Protein AF-A0A7W1E3N3-F1 (afdb_monomer)

Radius of gyration: 14.92 Å; Cα contacts (8 Å, |Δi|>4)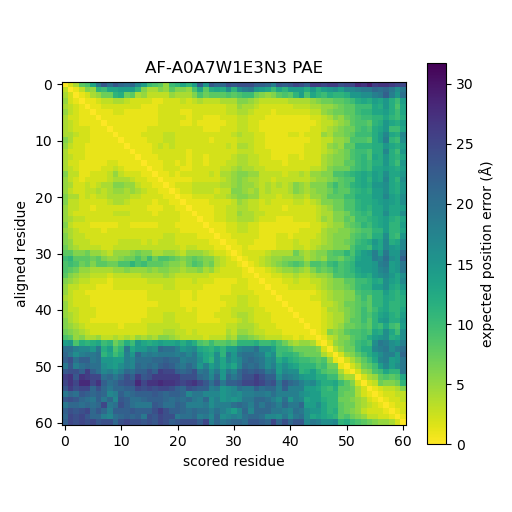: 76; chains: 1; bounding box: 32×39×27 Å

Sequence (61 aa):
MGAVERACSRCGTTADGPDDGMPHGWSFAVEDHGRLTYQCPDCVRANIRAIEGKLPEEWWE

Nearest PDB structures (foldseek):
  5juu-assembly1_BA  TM=6.632E-01  e=8.705E-01  Saccharomyces cerevisiae
  2hbp-assembly1_A  TM=3.386E-01  e=3.414E+00  Saccharomyces cerevisiae
  8jke-assembly1_G  TM=2.986E-01  e=5.747E+00  Streptomyces coelicolor A3(2)

Mean predicted aligned error: 7.64 Å

Solvent-accessible surface area (backbone atoms only — not comparable to full-atom values): 3898 Å² total; per-residue (Å²): 134,53,76,36,81,45,53,18,75,85,79,58,58,70,44,65,12,45,68,93,60,63,33,90,75,47,49,73,48,71,44,87,95,69,47,78,40,37,35,43,54,66,62,48,59,72,47,56,71,74,74,66,76,72,77,60,73,85,80,78,116

Secondary structure (DSSP, 8-state):
--EEEEEBTTT--EEEEETTS--TT-EEEEEGGGEEEEE-HHHHHHHGGGG-----GGG--

pLDDT: mean 85.64, std 13.37, range [54.0, 97.62]

Foldseek 3Di:
DDWDWAAAPPPRDIDTDDPPDDDPQKDWDQDPPRDIGIHHNVRCVVCVVVPPPDDDPVVVD

Structure (mmCIF, N/CA/C/O backbone):
data_AF-A0A7W1E3N3-F1
#
_entry.id   AF-A0A7W1E3N3-F1
#
loop_
_atom_site.group_PDB
_atom_site.id
_atom_site.type_symbol
_atom_site.label_atom_id
_atom_site.label_alt_id
_atom_site.label_comp_id
_atom_site.label_asym_id
_atom_site.label_entity_id
_atom_site.label_seq_id
_atom_site.pdbx_PDB_ins_code
_atom_site.Cartn_x
_atom_site.Cartn_y
_atom_site.Cartn_z
_atom_site.occupancy
_atom_site.B_iso_or_equiv
_atom_site.auth_seq_id
_atom_site.auth_comp_id
_atom_site.auth_asym_id
_atom_site.auth_atom_id
_atom_site.pdbx_PDB_model_num
ATOM 1 N N . MET A 1 1 ? 11.900 -6.512 -18.459 1.00 59.97 1 MET A N 1
ATOM 2 C CA . MET A 1 1 ? 10.603 -6.294 -17.796 1.00 59.97 1 MET A CA 1
ATOM 3 C C . MET A 1 1 ? 10.115 -7.663 -17.375 1.00 59.97 1 MET A C 1
ATOM 5 O O . MET A 1 1 ? 9.474 -8.346 -18.167 1.00 59.97 1 MET A O 1
ATOM 9 N N . GLY A 1 2 ? 10.583 -8.134 -16.226 1.00 79.56 2 GLY A N 1
ATOM 10 C CA . GLY A 1 2 ? 10.078 -9.354 -15.622 1.00 79.56 2 GLY A CA 1
ATOM 11 C C . GLY A 1 2 ? 8.688 -9.119 -15.043 1.00 79.56 2 GLY A C 1
ATOM 12 O O . GLY A 1 2 ? 8.234 -7.978 -14.893 1.00 79.56 2 GLY A O 1
ATOM 13 N N . ALA A 1 3 ? 8.004 -10.229 -14.799 1.00 86.88 3 ALA A N 1
ATOM 14 C CA . ALA A 1 3 ? 6.778 -10.248 -14.036 1.00 86.88 3 ALA A CA 1
ATOM 15 C C . ALA A 1 3 ? 7.106 -10.708 -12.613 1.00 86.88 3 ALA A C 1
ATOM 17 O O . ALA A 1 3 ? 7.848 -11.674 -12.422 1.00 86.88 3 ALA A O 1
ATOM 18 N N . VAL A 1 4 ? 6.542 -10.020 -11.629 1.00 93.75 4 VAL A N 1
ATOM 19 C CA . VAL A 1 4 ? 6.634 -10.346 -10.207 1.00 93.75 4 VAL A CA 1
ATOM 20 C C . VAL A 1 4 ? 5.241 -10.579 -9.659 1.00 93.75 4 VAL A C 1
ATOM 22 O O . VAL A 1 4 ? 4.339 -9.759 -9.840 1.00 93.75 4 VAL A O 1
ATOM 25 N N . GLU A 1 5 ? 5.086 -11.680 -8.934 1.00 96.12 5 GLU A N 1
ATOM 26 C 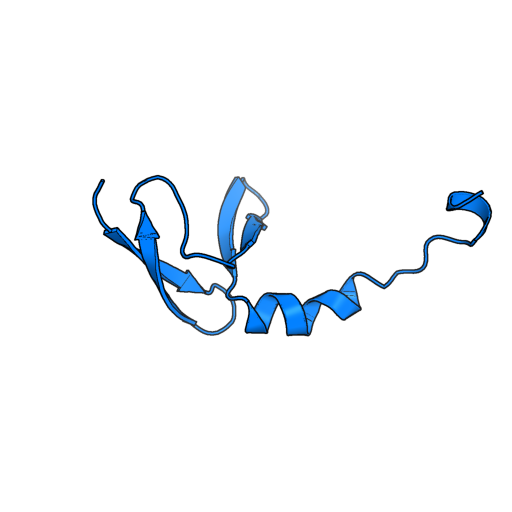CA . GLU A 1 5 ? 3.863 -11.949 -8.197 1.00 96.12 5 GLU A CA 1
ATOM 27 C C . GLU A 1 5 ? 3.747 -10.959 -7.027 1.00 96.12 5 GLU A C 1
ATOM 29 O O . GLU A 1 5 ? 4.686 -10.747 -6.248 1.00 96.12 5 GLU A O 1
ATOM 34 N N . ARG A 1 6 ? 2.579 -10.329 -6.898 1.00 96.44 6 ARG A N 1
ATOM 35 C CA . ARG A 1 6 ? 2.210 -9.483 -5.759 1.00 96.44 6 ARG A CA 1
ATOM 36 C C . ARG A 1 6 ? 1.011 -10.095 -5.053 1.00 96.44 6 ARG A C 1
ATOM 38 O O . ARG A 1 6 ? 0.101 -10.588 -5.709 1.00 96.44 6 ARG A O 1
ATOM 45 N N . ALA A 1 7 ? 0.980 -10.002 -3.726 1.00 97.19 7 ALA A N 1
ATOM 46 C CA . ALA A 1 7 ? -0.135 -10.462 -2.905 1.00 97.19 7 ALA A CA 1
ATOM 47 C C . ALA A 1 7 ? -0.897 -9.278 -2.301 1.00 97.19 7 ALA A C 1
ATOM 49 O O . ALA A 1 7 ? -0.297 -8.304 -1.836 1.00 97.19 7 ALA A O 1
ATOM 50 N N . CYS A 1 8 ? -2.224 -9.368 -2.276 1.00 96.00 8 CYS A N 1
ATOM 51 C CA . CYS A 1 8 ? -3.062 -8.394 -1.599 1.00 96.00 8 CYS A CA 1
ATOM 52 C C . CYS A 1 8 ? -2.867 -8.503 -0.084 1.00 96.00 8 CYS A C 1
ATOM 54 O O . CYS A 1 8 ? -3.100 -9.561 0.501 1.00 96.00 8 CYS A O 1
ATOM 56 N N . SER A 1 9 ? -2.534 -7.392 0.571 1.00 95.06 9 SER A N 1
ATOM 57 C CA . SER A 1 9 ? -2.327 -7.328 2.024 1.00 95.06 9 SER A CA 1
ATOM 58 C C . SER A 1 9 ? -3.584 -7.619 2.850 1.00 95.06 9 SER A C 1
ATOM 60 O O . SER A 1 9 ? -3.478 -7.859 4.051 1.00 95.06 9 SER A O 1
ATOM 62 N N . ARG A 1 10 ? -4.773 -7.601 2.230 1.00 93.19 10 ARG A N 1
ATOM 63 C CA . ARG A 1 10 ? -6.056 -7.795 2.912 1.00 93.19 10 ARG A CA 1
ATOM 64 C C . ARG A 1 10 ? -6.612 -9.211 2.793 1.00 93.19 10 ARG A C 1
ATOM 66 O O . ARG A 1 10 ? -7.056 -9.761 3.794 1.00 93.19 10 ARG A O 1
ATOM 73 N N . CYS A 1 11 ? -6.635 -9.773 1.586 1.00 95.75 11 CYS A N 1
ATOM 74 C CA . CYS A 1 11 ? -7.257 -11.074 1.312 1.00 95.75 11 CYS A CA 1
ATOM 75 C C . CYS A 1 11 ? -6.280 -12.135 0.790 1.00 95.75 11 CYS A C 1
ATOM 77 O O . CYS A 1 11 ? -6.673 -13.286 0.634 1.00 95.75 11 CYS A O 1
ATOM 79 N N . GLY A 1 12 ? -5.029 -11.767 0.500 1.00 96.94 12 GLY A N 1
ATOM 80 C CA . GLY A 1 12 ? -4.022 -12.691 -0.016 1.00 96.94 12 GLY A CA 1
ATOM 81 C C . GLY A 1 12 ? -4.148 -13.042 -1.500 1.00 96.94 12 GLY A C 1
ATOM 82 O O . GLY A 1 12 ? -3.310 -13.794 -1.982 1.00 96.94 12 GLY A O 1
ATOM 83 N N . THR A 1 13 ? -5.132 -12.505 -2.240 1.00 97.50 13 THR A N 1
ATOM 84 C CA . THR A 1 13 ? -5.202 -12.659 -3.708 1.00 97.50 13 THR A CA 1
ATOM 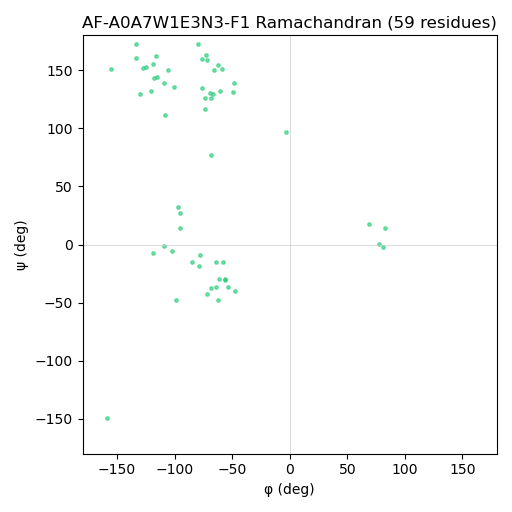85 C C . THR A 1 13 ? -3.851 -12.322 -4.323 1.00 97.50 13 THR A C 1
ATOM 87 O O . THR A 1 13 ? -3.309 -11.269 -3.995 1.00 97.50 13 THR A O 1
ATOM 90 N N . THR A 1 14 ? -3.329 -13.175 -5.204 1.00 97.62 14 THR A N 1
ATOM 91 C CA . THR A 1 14 ? -2.088 -12.913 -5.936 1.00 97.62 14 THR A CA 1
ATOM 92 C C . THR A 1 14 ? -2.359 -12.552 -7.392 1.00 97.62 14 THR A C 1
ATOM 94 O O . THR A 1 14 ? -3.375 -12.951 -7.965 1.00 97.62 14 THR A O 1
ATOM 97 N N . ALA A 1 15 ? -1.484 -11.739 -7.979 1.00 97.19 15 ALA A N 1
ATOM 98 C CA . ALA A 1 15 ? -1.460 -11.477 -9.413 1.00 97.19 15 ALA A CA 1
ATOM 99 C C . ALA A 1 15 ? -0.061 -11.035 -9.854 1.00 97.19 15 ALA A C 1
ATOM 101 O O . ALA A 1 15 ? 0.673 -10.405 -9.086 1.00 97.19 15 ALA A O 1
ATOM 102 N N . ASP A 1 16 ? 0.272 -11.327 -11.107 1.00 96.50 16 ASP A N 1
ATOM 103 C CA . ASP A 1 16 ? 1.510 -10.878 -11.733 1.00 96.50 16 ASP A CA 1
ATOM 104 C C . ASP A 1 16 ? 1.427 -9.395 -12.116 1.00 96.50 16 ASP A C 1
ATOM 106 O O . ASP A 1 16 ? 0.437 -8.919 -12.682 1.00 96.50 16 ASP A O 1
ATOM 110 N N . GLY A 1 17 ? 2.488 -8.656 -11.811 1.00 92.88 17 GLY A N 1
ATOM 111 C CA . GLY A 1 17 ? 2.696 -7.273 -12.229 1.00 92.88 17 GLY A CA 1
ATOM 112 C C . GLY A 1 17 ? 4.109 -7.072 -12.775 1.00 92.88 17 GLY A C 1
ATOM 113 O O . GLY A 1 17 ? 4.931 -7.979 -12.682 1.00 92.88 17 GLY A O 1
ATOM 114 N N . PRO A 1 18 ? 4.422 -5.906 -13.350 1.00 94.19 18 PRO A N 1
ATOM 115 C CA . PRO A 1 18 ? 5.781 -5.603 -13.786 1.00 94.19 18 PRO A CA 1
ATOM 116 C C . PRO A 1 18 ? 6.738 -5.509 -12.585 1.00 94.19 18 PRO A C 1
ATOM 118 O O . PRO A 1 18 ? 6.321 -5.117 -11.492 1.00 94.19 18 PRO A O 1
ATOM 121 N N . ASP A 1 19 ? 8.019 -5.843 -12.789 1.00 90.62 19 ASP A N 1
ATOM 122 C CA . ASP A 1 19 ? 9.073 -5.782 -11.754 1.00 90.62 19 ASP A CA 1
ATOM 123 C C . ASP A 1 19 ? 9.075 -4.459 -10.965 1.00 90.62 19 ASP A C 1
ATOM 125 O O . ASP A 1 19 ? 9.251 -4.450 -9.743 1.00 90.62 19 ASP A O 1
ATOM 129 N N . ASP A 1 20 ? 8.857 -3.347 -11.671 1.00 90.38 20 ASP A N 1
ATOM 130 C CA . ASP A 1 20 ? 8.870 -1.969 -11.176 1.00 90.38 20 ASP A CA 1
ATOM 131 C C . ASP A 1 20 ? 7.477 -1.432 -10.809 1.00 90.38 20 ASP A C 1
ATOM 133 O O . ASP A 1 20 ? 7.306 -0.231 -10.592 1.00 90.38 20 ASP A O 1
ATOM 137 N N . GLY A 1 21 ? 6.474 -2.304 -10.693 1.00 90.62 21 GLY A N 1
ATOM 138 C CA . GLY A 1 21 ? 5.116 -1.876 -10.390 1.00 90.62 21 GLY A CA 1
ATOM 139 C C . GLY A 1 21 ? 4.217 -2.952 -9.795 1.00 90.62 21 GLY A C 1
ATOM 140 O O . GLY A 1 21 ? 4.635 -3.823 -9.021 1.00 90.62 21 GLY A O 1
ATOM 141 N N . MET A 1 22 ? 2.930 -2.817 -10.113 1.00 94.06 22 MET A N 1
ATOM 142 C CA . MET A 1 22 ? 1.844 -3.627 -9.570 1.00 94.06 22 MET A CA 1
ATOM 143 C C . MET A 1 22 ? 0.899 -4.111 -10.676 1.00 94.06 22 MET A C 1
ATOM 145 O O . MET A 1 22 ? 0.880 -3.521 -11.761 1.00 94.06 22 MET A O 1
ATOM 149 N N . PRO A 1 23 ? 0.101 -5.160 -10.416 1.00 95.88 23 PRO A N 1
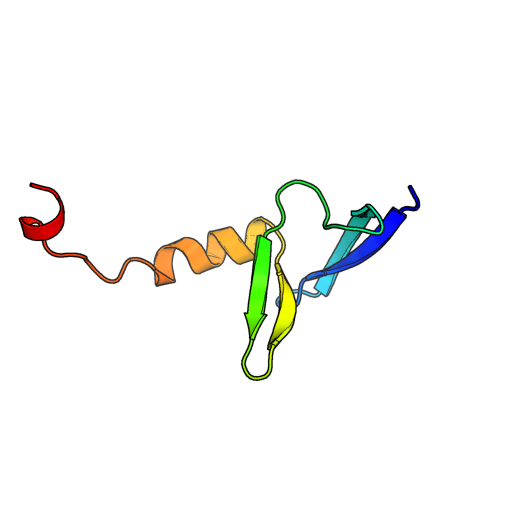ATOM 150 C CA . PRO A 1 23 ? -0.881 -5.650 -11.373 1.00 95.88 23 PRO A CA 1
ATOM 151 C C . PRO A 1 23 ? -1.905 -4.571 -11.755 1.00 95.88 23 PRO A C 1
ATOM 153 O O . PRO A 1 23 ? -2.235 -3.680 -10.968 1.00 95.88 23 PRO A O 1
ATOM 156 N N . HIS A 1 24 ? -2.442 -4.659 -12.971 1.00 94.31 24 HIS A N 1
ATOM 157 C CA . HIS A 1 24 ? -3.369 -3.654 -13.488 1.00 94.31 24 HIS A CA 1
ATOM 158 C C . HIS A 1 24 ? -4.636 -3.530 -12.620 1.00 94.31 24 HIS A C 1
ATOM 160 O O . HIS A 1 24 ? -5.283 -4.523 -12.284 1.00 94.31 24 HIS A O 1
ATOM 166 N N . GLY A 1 25 ? -5.005 -2.293 -12.274 1.00 93.31 25 GLY A N 1
ATOM 167 C CA . GLY A 1 25 ? -6.187 -1.976 -11.465 1.00 93.31 25 GLY A CA 1
ATOM 168 C C . GLY A 1 25 ? -6.012 -2.146 -9.952 1.00 93.31 25 GLY A C 1
ATOM 169 O O . GLY A 1 25 ? -6.949 -1.861 -9.208 1.00 93.31 25 GLY A O 1
ATOM 170 N N . TRP A 1 26 ? -4.845 -2.593 -9.487 1.00 96.25 26 TRP A N 1
ATOM 171 C CA . TRP A 1 26 ? -4.528 -2.623 -8.061 1.00 96.25 26 TRP A CA 1
ATOM 172 C C . TRP A 1 26 ? -4.191 -1.221 -7.550 1.00 96.25 26 TRP A C 1
ATOM 174 O O . TRP A 1 26 ? -3.845 -0.320 -8.313 1.00 96.25 26 TRP A O 1
ATOM 184 N N . SER A 1 27 ? -4.301 -1.034 -6.239 1.00 94.06 27 SER A N 1
ATOM 185 C CA . SER A 1 27 ? -3.804 0.160 -5.550 1.00 94.06 27 SER A CA 1
ATOM 186 C C . SER A 1 27 ? -2.703 -0.230 -4.575 1.00 94.06 27 SER A C 1
ATOM 188 O O . SER A 1 27 ? -2.580 -1.396 -4.191 1.00 94.06 27 SER A O 1
ATOM 190 N N . PHE A 1 28 ? -1.913 0.748 -4.151 1.00 93.31 28 PHE A N 1
ATOM 191 C CA . PHE A 1 28 ? -0.936 0.570 -3.088 1.00 93.31 28 PHE A CA 1
ATOM 192 C C . PHE A 1 28 ? -1.245 1.497 -1.920 1.00 93.31 28 PHE A C 1
ATOM 194 O O . PHE A 1 28 ? -1.866 2.545 -2.093 1.00 93.31 28 PHE A O 1
ATOM 201 N N . ALA A 1 29 ? -0.785 1.110 -0.739 1.00 89.50 29 ALA A N 1
ATOM 202 C CA . ALA A 1 29 ? -0.745 1.973 0.426 1.00 89.50 29 ALA A CA 1
ATOM 203 C C . ALA A 1 29 ? 0.665 1.979 1.009 1.00 89.50 29 ALA A C 1
ATOM 205 O O . ALA A 1 29 ? 1.424 1.019 0.866 1.00 89.50 29 ALA A O 1
ATOM 206 N N . VAL A 1 30 ? 1.008 3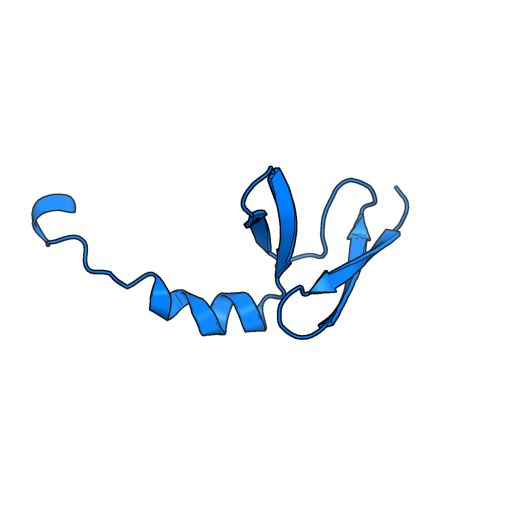.081 1.661 1.00 92.56 30 VAL A N 1
ATOM 207 C CA . VAL A 1 30 ? 2.225 3.198 2.455 1.00 92.56 30 VAL A CA 1
ATOM 208 C C . VAL A 1 30 ? 1.783 3.227 3.908 1.00 92.56 30 VAL A C 1
ATOM 210 O O . VAL A 1 30 ? 1.117 4.165 4.335 1.00 92.56 30 VAL A O 1
ATOM 213 N N . GLU A 1 31 ? 2.101 2.166 4.636 1.00 87.88 31 GLU A N 1
ATOM 214 C CA . GLU A 1 31 ? 1.799 2.047 6.061 1.00 87.88 31 GLU A CA 1
ATOM 215 C C . GLU A 1 31 ? 2.828 2.824 6.894 1.00 87.88 31 GLU A C 1
ATOM 217 O O . GLU A 1 31 ? 3.877 3.249 6.390 1.00 87.88 31 GLU A O 1
ATOM 222 N N . ASP A 1 32 ? 2.572 2.929 8.199 1.00 86.88 32 ASP A N 1
ATOM 223 C CA . ASP A 1 32 ? 3.527 3.484 9.157 1.00 86.88 32 ASP A CA 1
ATOM 224 C C . ASP A 1 32 ? 4.921 2.865 8.978 1.00 86.88 32 ASP A C 1
ATOM 226 O O . ASP A 1 32 ? 5.076 1.653 8.787 1.00 86.88 32 ASP A O 1
ATOM 230 N N . HIS A 1 33 ? 5.948 3.713 9.066 1.00 89.69 33 HIS A N 1
ATOM 231 C CA . HIS A 1 33 ? 7.352 3.378 8.787 1.00 89.69 33 HIS A CA 1
ATOM 232 C C . HIS A 1 33 ? 7.676 3.087 7.310 1.00 89.69 33 HIS A C 1
ATOM 234 O O . HIS A 1 33 ? 8.731 2.529 7.011 1.00 89.69 33 HIS A O 1
ATOM 240 N N . GLY A 1 34 ? 6.810 3.489 6.374 1.00 90.38 34 GLY A N 1
ATOM 241 C CA . GLY A 1 34 ? 7.118 3.483 4.940 1.00 90.38 34 GLY A CA 1
ATOM 242 C C . GLY A 1 34 ? 6.924 2.131 4.252 1.00 90.38 34 GLY A C 1
ATOM 243 O O . GLY A 1 34 ? 7.401 1.935 3.134 1.00 90.38 34 GLY A O 1
ATOM 244 N N . ARG A 1 35 ? 6.243 1.176 4.897 1.00 91.94 35 ARG A N 1
ATOM 245 C CA . ARG A 1 35 ? 6.026 -0.152 4.312 1.00 91.94 35 ARG A CA 1
ATOM 246 C C . ARG A 1 35 ? 4.991 -0.074 3.190 1.00 91.94 35 ARG A C 1
ATOM 248 O O . ARG A 1 35 ? 3.820 0.189 3.447 1.00 91.94 35 ARG A O 1
ATOM 255 N N . LEU A 1 36 ? 5.419 -0.383 1.968 1.00 92.62 36 LEU A N 1
ATOM 256 C CA . LEU A 1 36 ? 4.543 -0.492 0.804 1.00 92.62 36 LEU A CA 1
ATOM 257 C C . LEU A 1 36 ? 3.702 -1.777 0.870 1.00 92.62 36 LEU A C 1
ATOM 259 O O . LEU A 1 36 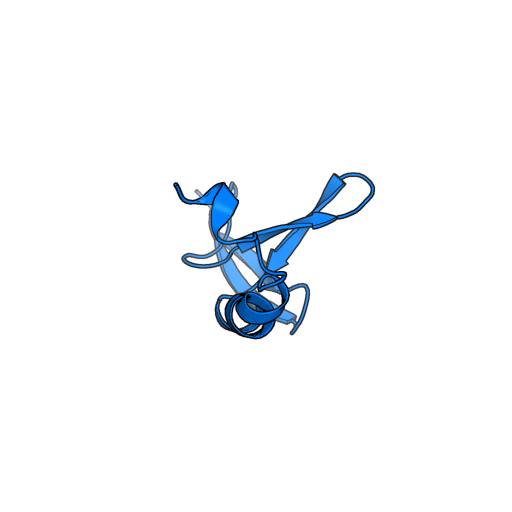? 4.244 -2.876 1.001 1.00 92.62 36 LEU A O 1
ATOM 263 N N . THR A 1 37 ? 2.383 -1.647 0.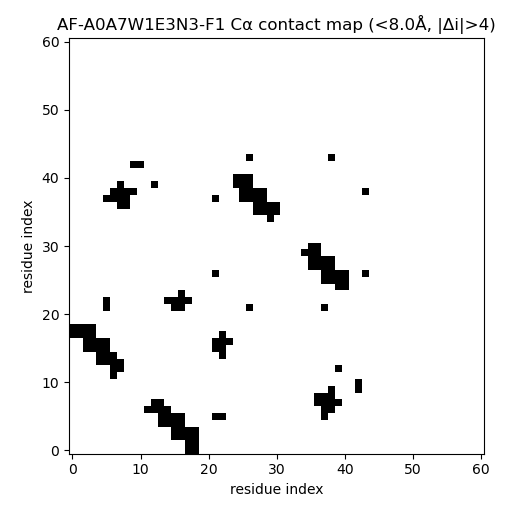759 1.00 94.06 37 THR A N 1
ATOM 264 C CA . THR A 1 37 ? 1.430 -2.760 0.665 1.00 94.06 37 THR A CA 1
ATOM 265 C C . THR A 1 37 ? 0.572 -2.620 -0.590 1.00 94.06 37 THR A C 1
ATOM 267 O O . THR A 1 37 ? 0.351 -1.515 -1.080 1.00 94.06 37 THR A O 1
ATOM 270 N N . TYR A 1 38 ? 0.084 -3.741 -1.122 1.00 95.12 38 TYR A N 1
ATOM 271 C CA . TYR A 1 38 ? -0.738 -3.774 -2.334 1.00 95.12 38 TYR A CA 1
ATOM 272 C C . TYR A 1 38 ? -2.149 -4.269 -2.025 1.00 95.12 38 TYR A C 1
ATOM 274 O O . TYR A 1 38 ? -2.341 -5.157 -1.193 1.00 95.12 38 TYR A O 1
ATOM 282 N N . GLN A 1 39 ? -3.147 -3.713 -2.705 1.00 94.88 39 GLN A N 1
ATOM 283 C CA . GLN A 1 39 ? -4.559 -4.015 -2.491 1.00 94.88 39 GLN A CA 1
ATOM 284 C C . GLN A 1 39 ? -5.238 -4.327 -3.824 1.00 94.88 39 GLN A C 1
ATOM 286 O O . GLN A 1 39 ? -5.117 -3.568 -4.787 1.00 94.88 39 GLN A O 1
ATOM 291 N N . CYS A 1 40 ? -5.952 -5.455 -3.876 1.00 95.94 40 CYS A N 1
ATOM 292 C CA . CYS A 1 40 ? -6.676 -5.864 -5.072 1.00 95.94 40 CYS A CA 1
ATOM 293 C C . CYS A 1 40 ? -7.915 -4.974 -5.299 1.00 95.94 40 CYS A C 1
ATOM 295 O O . CYS A 1 40 ? -8.427 -4.377 -4.343 1.00 95.94 40 CYS A O 1
ATOM 297 N N . PRO A 1 41 ? -8.441 -4.913 -6.538 1.00 95.12 41 PRO A N 1
ATOM 298 C CA . PRO A 1 41 ? -9.582 -4.064 -6.876 1.00 95.12 41 PRO A CA 1
ATOM 299 C C . PRO A 1 41 ? -10.804 -4.291 -5.977 1.00 95.12 41 PRO A C 1
ATOM 301 O O . PRO A 1 41 ? -11.497 -3.339 -5.620 1.00 95.12 41 PRO A O 1
ATOM 304 N N . ASP A 1 42 ? -11.060 -5.537 -5.579 1.00 93.75 42 ASP A N 1
ATOM 305 C C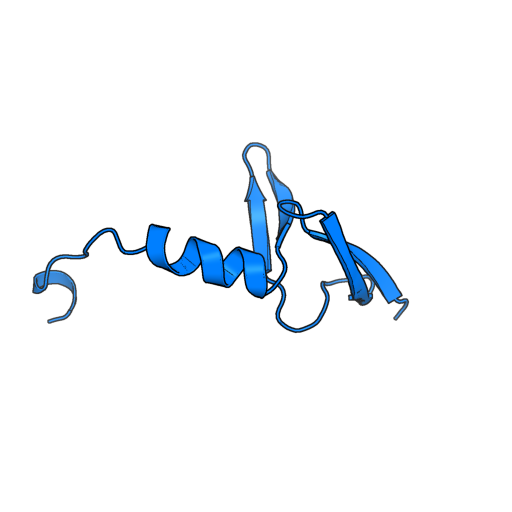A . ASP A 1 42 ? -12.222 -5.890 -4.762 1.00 93.75 42 ASP A CA 1
ATOM 306 C C . ASP A 1 42 ? -12.073 -5.397 -3.321 1.00 93.75 42 ASP A C 1
ATOM 308 O O . ASP A 1 42 ? -13.006 -4.816 -2.766 1.00 93.75 42 ASP A O 1
ATOM 312 N N . CYS A 1 43 ? -10.884 -5.542 -2.727 1.00 92.12 43 CYS A N 1
ATOM 313 C CA . CYS A 1 43 ? -10.614 -5.025 -1.387 1.00 92.12 43 CYS A CA 1
ATOM 314 C C . CYS A 1 43 ? -10.601 -3.494 -1.346 1.00 92.12 43 CYS A C 1
ATOM 316 O O . CYS A 1 43 ? -11.105 -2.921 -0.381 1.00 92.12 43 CYS A O 1
ATOM 318 N N . VAL A 1 44 ? -10.088 -2.823 -2.380 1.00 88.94 44 VAL A N 1
ATOM 319 C CA . VAL A 1 44 ? -10.160 -1.354 -2.474 1.00 88.94 44 VAL A CA 1
ATOM 320 C C . VAL A 1 44 ? -11.619 -0.903 -2.547 1.00 88.94 44 VAL A C 1
ATOM 322 O O . VAL A 1 44 ? -12.042 -0.050 -1.769 1.00 88.94 44 VAL A O 1
ATOM 325 N N . ARG A 1 45 ? -12.432 -1.522 -3.411 1.00 87.69 45 ARG A N 1
ATOM 326 C CA . ARG A 1 45 ? -13.860 -1.181 -3.556 1.00 87.69 45 ARG A CA 1
ATOM 327 C C . ARG A 1 45 ? -14.680 -1.468 -2.306 1.00 87.69 45 ARG A C 1
ATOM 329 O O . ARG A 1 45 ? -15.566 -0.683 -1.982 1.00 87.69 45 ARG A O 1
ATOM 336 N N . ALA A 1 46 ? -14.369 -2.543 -1.584 1.00 85.38 46 ALA A N 1
ATOM 337 C CA . ALA A 1 46 ? -15.004 -2.838 -0.303 1.00 85.38 46 ALA A CA 1
ATOM 338 C C . ALA A 1 46 ? -14.752 -1.732 0.741 1.00 85.38 46 ALA A C 1
ATOM 340 O O . ALA A 1 46 ? -15.608 -1.500 1.591 1.00 85.38 46 ALA A O 1
ATOM 341 N N . ASN A 1 47 ? -13.615 -1.028 0.656 1.00 68.19 47 ASN A N 1
ATOM 342 C CA . ASN A 1 47 ? -13.230 0.038 1.587 1.00 68.19 47 ASN A CA 1
ATOM 343 C C . ASN A 1 47 ? -13.442 1.464 1.043 1.00 68.19 47 ASN A C 1
ATOM 345 O O . ASN A 1 47 ? -13.306 2.415 1.806 1.00 68.19 47 ASN A O 1
ATOM 349 N N . ILE A 1 48 ? -13.838 1.646 -0.225 1.00 61.38 48 ILE A N 1
ATOM 350 C CA . ILE A 1 48 ? -14.116 2.973 -0.818 1.00 61.38 48 ILE A CA 1
ATOM 351 C C . ILE A 1 48 ? -15.178 3.750 -0.024 1.00 61.38 48 ILE A C 1
ATOM 353 O O . ILE A 1 48 ? -15.089 4.968 0.088 1.00 61.38 48 ILE A O 1
ATOM 357 N N . ARG A 1 49 ? -16.124 3.052 0.617 1.00 56.31 49 ARG A N 1
ATOM 358 C CA . ARG A 1 49 ? -17.153 3.678 1.466 1.00 56.31 49 ARG A CA 1
ATOM 359 C C . ARG A 1 49 ? -16.665 4.084 2.862 1.00 56.31 49 ARG A C 1
ATOM 361 O O . ARG A 1 49 ? -17.388 4.762 3.581 1.00 56.31 49 ARG A O 1
ATOM 368 N N . ALA A 1 50 ? -15.458 3.689 3.272 1.00 56.44 50 ALA A N 1
ATOM 369 C CA . ALA A 1 50 ? -14.876 4.123 4.545 1.00 56.44 50 ALA A CA 1
ATOM 370 C C . ALA A 1 50 ? -14.289 5.548 4.464 1.00 56.44 50 ALA A C 1
ATOM 372 O O . ALA A 1 50 ? -14.131 6.202 5.491 1.00 56.44 50 ALA A O 1
ATOM 373 N N . ILE A 1 51 ? -14.033 6.049 3.247 1.00 54.00 51 ILE A N 1
ATOM 374 C CA . ILE A 1 51 ? -13.599 7.427 2.957 1.00 54.00 51 ILE A CA 1
ATOM 375 C C . ILE A 1 51 ? -14.816 8.312 2.603 1.00 54.00 51 ILE A C 1
ATOM 377 O O . ILE A 1 51 ? -14.705 9.291 1.881 1.00 54.00 51 ILE A O 1
ATOM 381 N N . GLU A 1 52 ? -16.014 7.989 3.102 1.00 57.84 52 GLU A N 1
ATOM 382 C CA . GLU A 1 52 ? -17.203 8.860 3.011 1.00 57.84 52 GLU A CA 1
ATOM 383 C C . GLU A 1 52 ? -17.397 9.675 4.305 1.00 57.84 52 GLU A C 1
ATOM 385 O O . GLU A 1 52 ? -18.508 10.021 4.714 1.00 57.84 52 GLU A O 1
ATOM 390 N N . GLY A 1 53 ? -16.282 10.017 4.959 1.00 58.09 53 GLY A N 1
ATOM 391 C CA . GLY A 1 53 ? -16.212 11.063 5.975 1.00 58.09 53 GLY A CA 1
ATOM 392 C C . GLY A 1 53 ? -16.432 12.441 5.346 1.00 58.09 53 GLY A C 1
ATOM 393 O O . GLY A 1 53 ? -15.477 13.167 5.106 1.00 58.09 53 GLY A O 1
ATOM 394 N N . LYS A 1 54 ? -17.703 12.735 5.047 1.00 62.69 54 LYS A N 1
ATOM 395 C CA . LYS A 1 54 ? -18.348 14.017 4.707 1.00 62.69 54 LYS A CA 1
ATOM 396 C C . LYS A 1 54 ? -17.441 15.257 4.767 1.00 62.69 54 LYS A C 1
ATOM 398 O O . LYS A 1 54 ? -17.328 15.882 5.821 1.00 62.69 54 LYS A O 1
ATOM 403 N N . LEU A 1 55 ? -16.901 15.680 3.622 1.00 68.81 55 LEU A N 1
ATOM 404 C CA . LEU A 1 55 ? -16.591 17.100 3.457 1.00 68.81 55 LEU A CA 1
ATOM 405 C C . LEU A 1 55 ? -17.930 17.861 3.437 1.00 68.81 55 LEU A C 1
ATOM 407 O O . LEU A 1 55 ? -18.847 17.422 2.734 1.00 68.81 55 LEU A O 1
ATOM 411 N N . PRO A 1 56 ? -18.090 18.921 4.245 1.00 73.12 56 PRO A N 1
ATOM 412 C CA . PRO A 1 56 ? -19.293 19.740 4.219 1.00 73.12 56 PRO A CA 1
ATOM 413 C C . PRO A 1 56 ? -19.454 20.402 2.843 1.00 73.12 56 PRO A C 1
ATOM 415 O O . PRO A 1 56 ? -18.482 20.575 2.109 1.00 73.12 56 PRO A O 1
ATOM 418 N N . GLU A 1 57 ? -20.693 20.737 2.481 1.00 74.56 57 GLU A N 1
ATOM 419 C CA . GLU A 1 57 ? -21.029 21.301 1.163 1.00 74.56 57 GLU A CA 1
ATOM 420 C C . GLU A 1 57 ? -20.229 22.581 0.855 1.00 74.56 57 GLU A C 1
ATOM 422 O O . GLU A 1 57 ? -19.818 22.783 -0.280 1.00 74.56 57 GLU A O 1
ATOM 427 N N . GLU A 1 58 ? -19.860 23.339 1.893 1.00 82.12 58 GLU A N 1
ATOM 428 C CA . GLU A 1 58 ? -18.976 24.518 1.844 1.00 82.12 58 GLU A CA 1
ATOM 429 C C . GLU A 1 58 ? -17.565 24.268 1.269 1.00 82.12 58 GLU A C 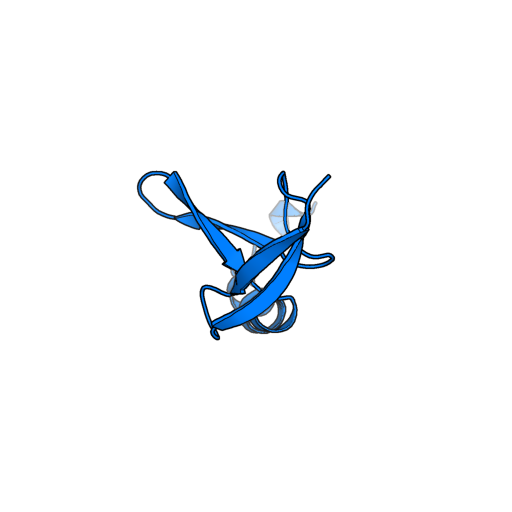1
ATOM 431 O O . GLU A 1 58 ? -16.859 25.221 0.961 1.00 82.12 58 GLU A O 1
ATOM 436 N N . TRP A 1 59 ? -17.117 23.014 1.136 1.00 77.00 59 TRP A N 1
ATOM 437 C CA . TRP A 1 59 ? -15.824 22.690 0.515 1.00 77.00 59 TRP A CA 1
ATOM 438 C C . TRP A 1 59 ? -15.902 22.581 -1.017 1.00 77.00 59 TRP A C 1
ATOM 440 O O . TRP A 1 59 ? -14.869 22.540 -1.682 1.00 77.00 59 TRP A O 1
ATOM 450 N N . TRP A 1 60 ? -17.112 22.485 -1.575 1.00 77.56 60 TRP A N 1
ATOM 451 C CA . TRP A 1 60 ? -17.350 22.212 -2.997 1.00 77.56 60 TRP A CA 1
ATOM 452 C C . TRP A 1 60 ? -17.894 23.412 -3.789 1.00 77.56 60 TRP A C 1
ATOM 454 O O . TRP A 1 60 ? -18.095 23.275 -4.998 1.00 77.56 60 TRP A O 1
ATOM 464 N N . GLU A 1 61 ? -18.123 24.554 -3.134 1.00 56.16 61 GLU A N 1
ATOM 465 C CA . GLU A 1 61 ? -18.421 25.852 -3.768 1.00 56.16 61 GLU A CA 1
ATOM 466 C C . GLU A 1 61 ? -17.138 26.608 -4.154 1.00 56.16 61 GLU A C 1
ATOM 468 O O . GLU A 1 61 ? -17.134 27.227 -5.245 1.00 56.16 61 GLU A O 1
#